Protein AF-A0A8H4LE97-F1 (afdb_monomer_lite)

Organism: NCBI:txid1237068

Structure (mmCIF, N/CA/C/O backbone):
data_AF-A0A8H4LE97-F1
#
_entry.id   AF-A0A8H4LE97-F1
#
loop_
_atom_site.group_PDB
_atom_site.id
_atom_site.type_symbol
_atom_site.label_atom_id
_atom_site.label_alt_id
_atom_site.label_comp_id
_atom_site.label_asym_id
_atom_site.label_entity_id
_atom_site.label_seq_id
_atom_site.pdbx_PDB_ins_code
_atom_site.Cartn_x
_atom_site.Cartn_y
_atom_site.Cartn_z
_atom_site.occupancy
_atom_site.B_iso_or_equiv
_atom_site.auth_seq_id
_atom_site.auth_comp_id
_atom_site.auth_asym_id
_atom_site.auth_atom_id
_atom_site.pdbx_PDB_model_num
ATOM 1 N N . MET A 1 1 ? -8.875 7.141 28.418 1.00 59.69 1 MET A N 1
ATOM 2 C CA . MET A 1 1 ? -8.833 5.933 27.554 1.00 59.69 1 MET A CA 1
ATOM 3 C C . MET A 1 1 ? -7.500 5.913 26.831 1.00 59.69 1 MET A C 1
ATOM 5 O O . MET A 1 1 ? -7.021 6.981 26.476 1.00 59.69 1 MET A O 1
ATOM 9 N N . CYS A 1 2 ? -6.892 4.744 26.655 1.00 74.44 2 CYS A N 1
ATOM 10 C CA . CYS A 1 2 ? -5.676 4.606 25.856 1.00 74.44 2 CYS A CA 1
ATOM 11 C C . CYS A 1 2 ? -6.092 4.393 24.389 1.00 74.44 2 CYS A C 1
ATOM 13 O O . CYS A 1 2 ? -7.075 3.697 24.124 1.00 74.44 2 CYS A O 1
ATOM 15 N N . LYS A 1 3 ? -5.388 5.022 23.446 1.00 78.69 3 LYS A N 1
ATOM 16 C CA . LYS A 1 3 ? -5.676 4.936 22.008 1.00 78.69 3 LYS A CA 1
ATOM 17 C C . LYS A 1 3 ? -4.452 4.369 21.300 1.00 78.69 3 LYS A C 1
ATOM 19 O O . LYS A 1 3 ? -3.337 4.832 21.531 1.00 78.69 3 LYS A O 1
ATOM 24 N N . GLN A 1 4 ? -4.671 3.389 20.435 1.00 84.94 4 GLN A N 1
ATOM 25 C CA . GLN A 1 4 ? -3.667 2.877 19.514 1.00 84.94 4 GLN A CA 1
ATOM 26 C C . GLN A 1 4 ? -4.108 3.224 18.097 1.00 84.94 4 GLN A C 1
ATOM 28 O O . GLN A 1 4 ? -5.236 2.924 17.707 1.00 84.94 4 GLN A O 1
ATOM 33 N N . VAL A 1 5 ? -3.243 3.908 17.354 1.00 86.56 5 VAL A N 1
ATOM 34 C CA . VAL A 1 5 ? -3.535 4.362 15.994 1.00 86.56 5 VAL A CA 1
ATOM 35 C C . VAL A 1 5 ? -2.633 3.621 15.025 1.00 86.56 5 VAL A C 1
ATOM 37 O O . VAL A 1 5 ? -1.418 3.615 15.182 1.00 86.56 5 VAL A O 1
ATOM 40 N N . HIS A 1 6 ? -3.228 3.023 14.006 1.00 89.69 6 HIS A N 1
ATOM 41 C CA . HIS A 1 6 ? -2.532 2.357 12.917 1.00 89.69 6 HIS A CA 1
ATOM 42 C C . HIS A 1 6 ? -2.807 3.105 11.620 1.00 89.69 6 HIS A C 1
ATOM 44 O O . HIS A 1 6 ? -3.959 3.347 11.276 1.00 89.69 6 HIS A O 1
ATOM 50 N N . LYS A 1 7 ? -1.771 3.437 10.860 1.00 90.62 7 LYS A N 1
ATOM 51 C CA . LYS A 1 7 ? -1.903 4.051 9.538 1.00 90.62 7 LYS A CA 1
ATOM 52 C C . LYS A 1 7 ? -1.832 2.976 8.468 1.00 90.62 7 LYS A C 1
ATOM 54 O O . LYS A 1 7 ? -0.784 2.357 8.297 1.00 90.62 7 LYS A O 1
ATOM 59 N N . LEU A 1 8 ? -2.931 2.769 7.749 1.00 90.81 8 LEU A N 1
ATOM 60 C CA . LEU A 1 8 ? -3.029 1.852 6.618 1.00 90.81 8 LEU A CA 1
ATOM 61 C C . LEU A 1 8 ? -2.936 2.631 5.302 1.00 90.81 8 LEU A C 1
ATOM 63 O O . LEU A 1 8 ? -3.793 3.456 4.984 1.00 90.81 8 LEU A O 1
ATOM 67 N N . PHE A 1 9 ? -1.893 2.357 4.524 1.00 90.38 9 PHE A N 1
ATOM 68 C CA . PHE A 1 9 ? -1.560 3.111 3.316 1.00 90.38 9 PHE A CA 1
ATOM 69 C C . PHE A 1 9 ? -2.149 2.471 2.056 1.00 90.38 9 PHE A C 1
ATOM 71 O O . PHE A 1 9 ? -1.848 1.317 1.742 1.00 90.38 9 PHE A O 1
ATOM 78 N N . SER A 1 10 ? -2.944 3.225 1.294 1.00 86.62 10 SER A N 1
ATOM 79 C CA . SER A 1 10 ? -3.736 2.684 0.181 1.00 86.62 10 SER A CA 1
ATOM 80 C C . SER A 1 10 ? -2.908 2.126 -0.981 1.00 86.62 10 SER A C 1
ATOM 82 O O . SER A 1 10 ? -3.347 1.178 -1.627 1.00 86.62 10 SER A O 1
ATOM 84 N N . ALA A 1 11 ? -1.715 2.667 -1.253 1.00 88.62 11 ALA A N 1
ATOM 85 C CA . ALA A 1 11 ? -0.920 2.252 -2.414 1.00 88.62 11 ALA A CA 1
ATOM 86 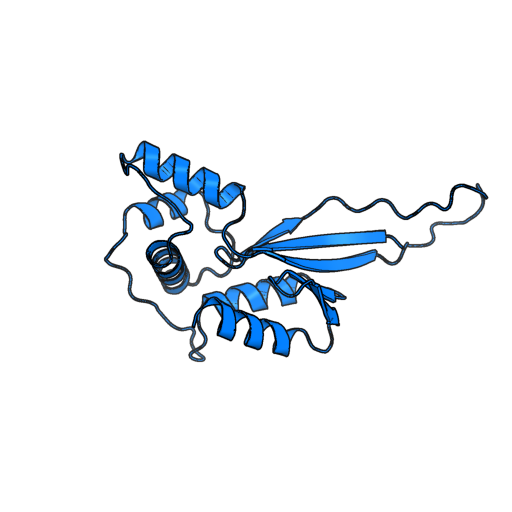C C . ALA A 1 11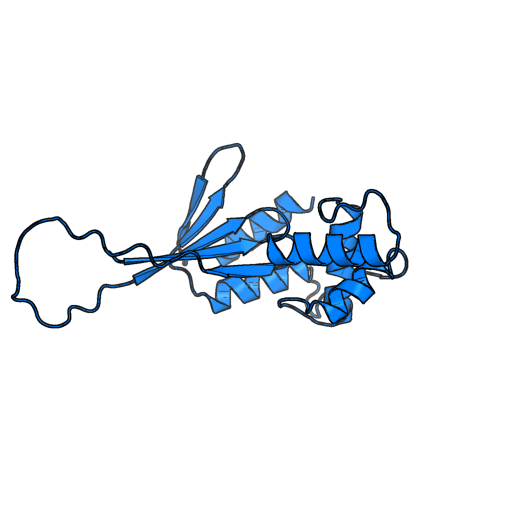 ? -0.027 1.029 -2.153 1.00 88.62 11 ALA A C 1
ATOM 88 O O . ALA A 1 11 ? 0.404 0.385 -3.100 1.00 88.62 11 ALA A O 1
ATOM 89 N N . CYS A 1 12 ? 0.259 0.706 -0.887 1.00 90.44 12 CYS A N 1
ATOM 90 C CA . CYS A 1 12 ? 1.154 -0.405 -0.529 1.00 90.44 12 CYS A CA 1
ATOM 91 C C . CYS A 1 12 ? 0.545 -1.429 0.436 1.00 90.44 12 CYS A C 1
ATOM 93 O O . CYS A 1 12 ? 1.119 -2.500 0.619 1.00 90.44 12 CYS A O 1
ATOM 95 N N . ALA A 1 13 ? -0.613 -1.130 1.035 1.00 90.19 13 ALA A N 1
ATOM 96 C CA . ALA A 1 13 ? -1.219 -1.898 2.125 1.00 90.19 13 ALA A CA 1
ATOM 97 C C . ALA A 1 13 ? -0.281 -2.118 3.327 1.00 90.19 13 ALA A C 1
ATOM 99 O O . ALA A 1 13 ? -0.464 -3.053 4.108 1.00 90.19 13 ALA A O 1
ATOM 100 N N . HIS A 1 14 ? 0.717 -1.246 3.501 1.00 91.38 14 HIS A N 1
ATOM 101 C CA . HIS A 1 14 ? 1.488 -1.202 4.733 1.00 91.38 14 HIS A CA 1
ATOM 102 C C . HIS A 1 14 ? 0.653 -0.639 5.870 1.00 91.38 14 HIS A C 1
ATOM 104 O O . HIS A 1 14 ? -0.087 0.329 5.691 1.00 91.38 14 HIS A O 1
ATOM 110 N N . VAL A 1 15 ? 0.856 -1.233 7.041 1.00 89.81 15 VAL A N 1
ATOM 111 C CA . VAL A 1 15 ? 0.382 -0.723 8.319 1.00 89.81 15 VAL A CA 1
ATOM 112 C C . VAL A 1 15 ? 1.596 -0.203 9.068 1.00 89.81 15 VAL A C 1
ATOM 114 O O . VAL A 1 15 ? 2.537 -0.962 9.292 1.00 89.81 15 VAL A O 1
ATOM 117 N N . LEU A 1 16 ? 1.580 1.075 9.430 1.00 88.62 16 LEU A N 1
ATOM 118 C CA . LEU A 1 16 ? 2.545 1.644 10.362 1.00 88.62 16 LEU A CA 1
ATOM 119 C C . LEU A 1 16 ? 1.828 1.998 11.657 1.00 88.62 16 LEU A C 1
ATOM 121 O O . LEU A 1 16 ? 0.791 2.660 11.629 1.00 88.62 16 LEU A O 1
ATOM 125 N N . ASP A 1 17 ? 2.394 1.577 12.776 1.00 81.31 17 ASP A N 1
ATOM 126 C CA . ASP A 1 17 ? 1.863 1.910 14.090 1.00 81.31 17 ASP A CA 1
ATOM 127 C C . ASP A 1 17 ? 2.284 3.337 14.430 1.00 81.31 17 ASP A C 1
ATOM 129 O O . ASP A 1 17 ? 3.475 3.664 14.421 1.00 81.31 17 ASP A O 1
ATOM 133 N N . ASP A 1 18 ? 1.309 4.196 14.717 1.00 65.12 18 ASP A N 1
ATOM 134 C CA . ASP A 1 18 ? 1.599 5.442 15.405 1.00 65.12 18 ASP A CA 1
ATOM 135 C C . ASP A 1 18 ? 1.738 5.156 16.902 1.00 65.12 18 ASP A C 1
ATOM 137 O O . ASP A 1 18 ? 1.155 4.203 17.434 1.00 65.12 18 ASP A O 1
ATOM 141 N N . LYS A 1 19 ? 2.560 5.953 17.587 1.00 58.56 19 LYS A N 1
ATOM 142 C CA . LYS A 1 19 ? 2.847 5.745 19.014 1.00 58.56 19 LYS A CA 1
ATOM 143 C C . LYS A 1 19 ? 1.535 5.623 19.802 1.00 58.56 19 LYS A C 1
ATOM 145 O O . LYS A 1 19 ? 0.597 6.376 19.563 1.00 58.56 19 LYS A O 1
ATOM 150 N N . LEU A 1 20 ? 1.494 4.700 20.770 1.00 53.06 20 LEU A N 1
ATOM 151 C CA . LEU A 1 20 ? 0.429 4.635 21.774 1.00 53.06 20 LEU A CA 1
ATOM 152 C C . LEU A 1 20 ? 0.297 6.014 22.427 1.00 53.06 20 LEU A C 1
ATOM 154 O O . LEU A 1 20 ? 1.208 6.445 23.143 1.00 53.06 20 LEU A O 1
ATOM 158 N N . ASP A 1 21 ? -0.819 6.699 22.179 1.00 52.47 21 ASP A N 1
ATOM 159 C CA . ASP A 1 21 ? -1.111 7.939 22.882 1.00 52.47 21 ASP A CA 1
ATOM 160 C C . ASP A 1 21 ? -1.289 7.567 24.349 1.00 52.47 21 ASP A C 1
ATOM 162 O O . ASP A 1 21 ? -2.162 6.763 24.713 1.00 52.47 21 ASP A O 1
ATOM 166 N N . LYS A 1 22 ? -0.394 8.106 25.189 1.00 47.31 22 LYS A N 1
AT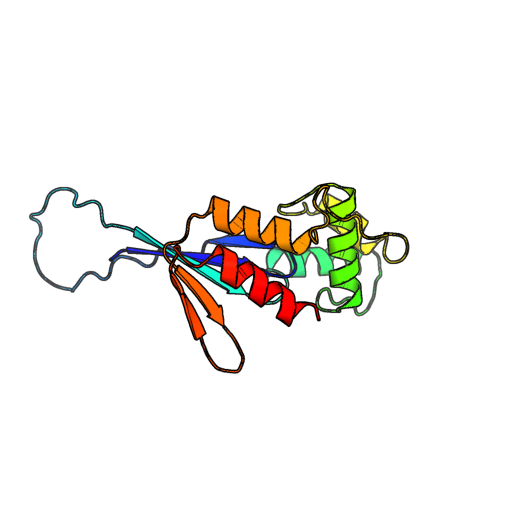OM 167 C CA . LYS A 1 22 ? -0.456 7.917 26.635 1.00 47.31 22 LYS A CA 1
ATOM 168 C C . LYS A 1 22 ? -1.871 8.264 27.065 1.00 47.31 22 LYS A C 1
ATOM 170 O O . LYS A 1 22 ? -2.377 9.333 26.731 1.00 47.31 22 LYS A O 1
ATOM 175 N N . CYS A 1 23 ? -2.487 7.321 27.779 1.00 45.91 23 CYS A N 1
ATOM 176 C CA . CYS A 1 23 ? -3.739 7.512 28.487 1.00 45.91 23 CYS A CA 1
ATOM 177 C C . CYS A 1 23 ? -3.805 8.951 29.002 1.00 45.91 23 CYS A C 1
ATOM 179 O O . CYS A 1 23 ? -2.859 9.395 29.649 1.00 45.91 23 CYS A O 1
ATOM 181 N N . SER A 1 24 ? -4.887 9.666 28.685 1.00 45.41 24 SER A N 1
ATOM 182 C CA . SER A 1 24 ? -5.171 10.973 29.268 1.00 45.41 24 SER A CA 1
ATOM 183 C C . SER A 1 24 ? -5.240 10.803 30.787 1.00 45.41 24 SER A C 1
ATOM 185 O O . SER A 1 24 ? -6.297 10.496 31.340 1.00 45.41 24 SER A O 1
ATOM 187 N N . GLU A 1 25 ? -4.097 10.898 31.457 1.00 42.09 25 GLU A N 1
ATOM 188 C CA . GLU A 1 25 ? -4.043 11.179 32.873 1.00 42.09 25 GLU A CA 1
ATOM 189 C C . GLU A 1 25 ? -4.681 12.557 32.986 1.00 42.09 25 GLU A C 1
ATOM 191 O O . GLU A 1 25 ? -4.074 13.579 32.656 1.00 42.09 25 GLU A O 1
ATOM 196 N N . GLU A 1 26 ? -5.946 12.583 33.413 1.00 40.53 26 GLU A N 1
ATOM 197 C CA . GLU A 1 26 ? -6.372 13.657 34.292 1.00 40.53 26 GLU A CA 1
ATOM 198 C C . GLU A 1 26 ? -5.249 13.804 35.310 1.00 40.53 26 GLU A C 1
ATOM 200 O O . GLU A 1 26 ? -4.996 12.926 36.139 1.00 40.53 26 GLU A O 1
ATOM 205 N N . LYS A 1 27 ? -4.495 14.894 35.172 1.00 41.94 27 LYS A N 1
ATOM 206 C CA . LYS A 1 27 ? -3.692 15.389 36.270 1.00 41.94 27 LYS A CA 1
ATOM 207 C C . LYS A 1 27 ? -4.641 15.437 37.457 1.00 41.94 27 LYS A C 1
ATOM 209 O O . LYS A 1 27 ? -5.598 16.202 37.424 1.00 41.94 27 LYS A O 1
ATOM 214 N N . SER A 1 28 ? -4.319 14.625 38.456 1.00 39.31 28 SER A N 1
ATOM 215 C CA . SER A 1 28 ? -4.800 14.628 39.834 1.00 39.31 28 SER A CA 1
ATOM 216 C C . SER A 1 28 ? -5.481 13.319 40.251 1.00 39.31 28 SER A C 1
ATOM 218 O O . SER A 1 28 ? -6.502 12.908 39.717 1.00 39.31 28 SER A O 1
ATOM 220 N N . LEU A 1 29 ? -4.905 12.754 41.319 1.00 38.84 29 LEU A N 1
ATOM 221 C CA . LEU A 1 29 ? -5.535 11.881 42.312 1.00 38.84 29 LEU A CA 1
ATOM 222 C C . LEU A 1 29 ? -5.648 10.389 41.968 1.00 38.84 29 LEU A C 1
ATOM 224 O O . LEU A 1 29 ? -6.699 9.877 41.612 1.00 38.84 29 LEU A O 1
ATOM 228 N N . LEU A 1 30 ? -4.574 9.655 42.276 1.00 38.62 30 LEU A N 1
ATOM 229 C CA . LEU A 1 30 ? -4.506 8.747 43.440 1.00 38.62 30 LEU A CA 1
ATOM 230 C C . LEU A 1 30 ? -3.554 7.578 43.163 1.00 38.62 30 LEU A C 1
ATOM 232 O O . LEU A 1 30 ? -3.790 6.731 42.305 1.00 38.62 30 LEU A O 1
ATOM 236 N N . LYS A 1 31 ? -2.522 7.490 44.009 1.00 39.91 31 LYS A N 1
ATOM 237 C CA . LYS A 1 31 ? -1.592 6.366 44.222 1.00 39.91 31 LYS A CA 1
ATOM 238 C C . LYS A 1 31 ? -2.277 5.050 44.659 1.00 39.91 31 LYS A C 1
ATOM 240 O O . LYS A 1 31 ? -1.658 4.229 45.327 1.00 39.91 31 LYS A O 1
ATOM 245 N N . SER A 1 32 ? -3.541 4.819 44.317 1.00 43.47 32 SER A N 1
ATOM 246 C CA . SER A 1 32 ? -4.368 3.857 45.047 1.00 43.47 32 SER A CA 1
ATOM 247 C C . SER A 1 32 ? -5.374 3.115 44.179 1.00 43.47 32 SER A C 1
ATOM 249 O O . SER A 1 32 ? -6.478 2.880 44.641 1.00 43.47 32 SER A O 1
ATOM 251 N N . PHE A 1 33 ? -5.047 2.696 42.955 1.00 42.53 33 PHE A N 1
ATOM 252 C CA . PHE A 1 33 ? -5.873 1.682 42.288 1.00 42.53 33 PHE A CA 1
ATOM 253 C C . PHE A 1 33 ? -5.033 0.663 41.518 1.00 42.53 33 PHE A C 1
ATOM 255 O O . PHE A 1 33 ? -4.326 0.977 40.565 1.00 42.53 33 PHE A O 1
ATOM 262 N N . LYS A 1 34 ? -5.155 -0.588 41.981 1.00 41.81 34 LYS A N 1
ATOM 263 C CA . LYS A 1 34 ? -4.841 -1.850 41.300 1.00 41.81 34 LYS A CA 1
ATOM 264 C C . LYS A 1 34 ? -4.995 -1.718 39.784 1.00 41.81 34 LYS A C 1
ATOM 266 O O . LYS A 1 34 ? -6.013 -1.184 39.360 1.00 41.81 34 LYS A O 1
ATOM 271 N N . LYS A 1 35 ? -4.031 -2.266 39.022 1.00 43.53 35 LYS A N 1
ATOM 272 C CA . LYS A 1 35 ? -4.045 -2.510 37.562 1.00 43.53 35 LYS A CA 1
ATOM 273 C C . LYS A 1 35 ? -5.469 -2.516 36.973 1.00 43.53 35 LYS A C 1
ATOM 275 O O . LYS A 1 35 ? -6.056 -3.577 36.781 1.00 43.53 35 LYS A O 1
ATOM 280 N N . LYS A 1 36 ? -6.033 -1.344 36.676 1.00 47.69 36 LYS A N 1
ATOM 281 C CA . LYS A 1 36 ? -7.191 -1.245 35.794 1.00 47.69 36 LYS A CA 1
ATOM 282 C C . LYS A 1 36 ? -6.594 -1.342 34.405 1.00 47.69 36 LYS A C 1
ATOM 284 O O . LYS A 1 36 ? -5.866 -0.445 33.987 1.00 47.69 36 LYS A O 1
ATOM 289 N N . THR A 1 37 ? -6.813 -2.472 33.742 1.00 55.00 37 THR A N 1
ATOM 290 C CA . THR A 1 37 ? -6.530 -2.633 32.318 1.00 55.00 37 THR A CA 1
ATOM 291 C C . THR A 1 37 ? -7.226 -1.487 31.599 1.00 55.00 37 THR A C 1
ATOM 293 O O . THR A 1 37 ? -8.453 -1.429 31.532 1.00 55.00 37 THR A O 1
ATOM 296 N N . CYS A 1 38 ? -6.457 -0.497 31.146 1.00 64.88 38 CYS A N 1
ATOM 297 C CA . CYS A 1 38 ? -7.047 0.556 30.348 1.00 64.88 38 CYS A CA 1
ATOM 298 C C . CYS A 1 38 ? -7.534 -0.098 29.058 1.00 64.88 38 CYS A C 1
ATOM 300 O O . CYS A 1 38 ? -6.732 -0.687 28.336 1.00 64.88 38 CYS A O 1
ATOM 302 N N . LYS A 1 39 ? -8.842 -0.038 28.790 1.00 72.75 39 LYS A N 1
ATOM 303 C CA . LYS A 1 39 ? -9.387 -0.500 27.516 1.00 72.75 39 LYS A CA 1
ATOM 304 C C . LYS A 1 39 ? -8.749 0.348 26.413 1.00 72.75 39 LYS A C 1
ATOM 306 O O . LYS A 1 39 ? -8.995 1.556 26.348 1.00 72.75 39 LYS A O 1
ATOM 311 N N . THR A 1 40 ? -7.887 -0.275 25.615 1.00 77.81 40 THR A N 1
ATOM 312 C CA . THR A 1 40 ? -7.255 0.362 24.461 1.00 77.81 40 THR A CA 1
ATOM 313 C C . THR A 1 40 ? -8.253 0.382 23.321 1.00 77.81 40 THR A C 1
ATOM 315 O O . THR A 1 40 ? -8.796 -0.658 22.964 1.00 77.81 40 THR A O 1
ATOM 318 N N . THR A 1 41 ? -8.504 1.564 22.770 1.00 83.44 41 THR A N 1
ATOM 319 C CA . THR A 1 41 ? -9.263 1.710 21.530 1.00 83.44 41 THR A CA 1
ATOM 320 C C . THR A 1 41 ? -8.309 1.635 20.350 1.00 83.44 41 THR A C 1
ATOM 322 O O . THR A 1 41 ? -7.373 2.436 20.274 1.00 83.44 41 THR A O 1
ATOM 325 N N . VAL A 1 42 ? -8.564 0.711 19.430 1.00 85.56 42 VAL A N 1
ATOM 326 C CA . VAL A 1 42 ? -7.798 0.534 18.196 1.00 85.56 42 VAL A CA 1
ATOM 327 C C . VAL A 1 42 ? -8.455 1.348 17.088 1.00 85.56 42 VAL A C 1
ATOM 329 O O . VAL A 1 42 ? -9.634 1.186 16.773 1.00 85.56 42 VAL A O 1
ATOM 332 N N . VAL A 1 43 ? -7.688 2.248 16.488 1.00 86.25 43 VAL A N 1
ATOM 333 C CA . VAL A 1 43 ? -8.133 3.096 15.385 1.00 86.25 43 VAL A CA 1
ATOM 334 C C . VAL A 1 43 ? -7.234 2.853 14.190 1.00 86.25 43 VAL A C 1
ATOM 336 O O . VAL A 1 43 ? -6.015 2.897 14.317 1.00 86.25 43 VAL A O 1
ATOM 339 N N . VAL A 1 44 ? -7.828 2.629 13.024 1.00 87.25 44 VAL A N 1
ATOM 340 C CA . VAL A 1 44 ? -7.091 2.532 11.763 1.00 87.25 44 VAL A CA 1
ATOM 341 C C . VAL A 1 44 ? -7.394 3.757 10.909 1.00 87.25 44 VAL A C 1
ATOM 343 O O . VAL A 1 44 ? -8.535 3.993 10.517 1.00 87.25 44 VAL A O 1
ATOM 346 N N . GLU A 1 45 ? -6.361 4.535 10.621 1.00 88.69 45 GLU A N 1
ATOM 347 C CA . GLU A 1 45 ? -6.384 5.688 9.730 1.00 88.69 45 GLU A CA 1
ATOM 348 C C . GLU A 1 45 ? -5.987 5.252 8.316 1.00 88.69 45 GLU A C 1
ATOM 350 O O . GLU A 1 45 ? -4.871 4.787 8.080 1.00 88.69 45 GLU A O 1
ATOM 355 N N . PHE A 1 46 ? -6.893 5.415 7.356 1.00 86.31 46 PHE A N 1
ATOM 356 C CA . PHE A 1 46 ? -6.600 5.221 5.942 1.00 86.31 46 PHE A CA 1
ATOM 357 C C . PHE A 1 46 ? -5.870 6.441 5.384 1.00 86.31 46 PHE A C 1
ATOM 359 O O . PHE A 1 46 ? -6.404 7.553 5.377 1.00 86.31 46 PHE A O 1
ATOM 366 N N . VAL A 1 47 ? -4.662 6.212 4.875 1.00 87.19 47 VAL A N 1
ATOM 367 C CA . VAL A 1 47 ? -3.806 7.243 4.282 1.00 87.19 47 VAL A CA 1
ATOM 368 C C . VAL A 1 47 ? -3.648 6.968 2.793 1.00 87.19 47 VAL A C 1
ATOM 370 O O . VAL A 1 47 ? -3.265 5.868 2.389 1.00 87.19 47 VAL A O 1
ATOM 373 N N . GLN A 1 48 ? -3.931 7.967 1.958 1.00 85.25 48 GLN A N 1
ATOM 374 C CA . GLN A 1 48 ? -3.776 7.825 0.516 1.00 85.25 48 GLN A CA 1
ATOM 375 C C . GLN A 1 48 ? -2.292 7.836 0.123 1.00 85.25 48 GLN A C 1
ATOM 377 O O . GLN A 1 48 ? -1.537 8.724 0.518 1.00 85.25 48 GLN A O 1
ATOM 382 N N . GLY A 1 49 ? -1.878 6.858 -0.685 1.00 88.00 49 GLY A N 1
ATOM 383 C CA . GLY A 1 49 ? -0.523 6.776 -1.233 1.00 88.00 49 GLY A CA 1
ATOM 384 C C . GLY A 1 49 ? 0.372 5.747 -0.542 1.00 88.00 49 GLY A C 1
ATOM 385 O O . GLY A 1 49 ? -0.097 4.820 0.121 1.00 88.00 49 GLY A O 1
ATOM 386 N N . PHE A 1 50 ? 1.680 5.869 -0.772 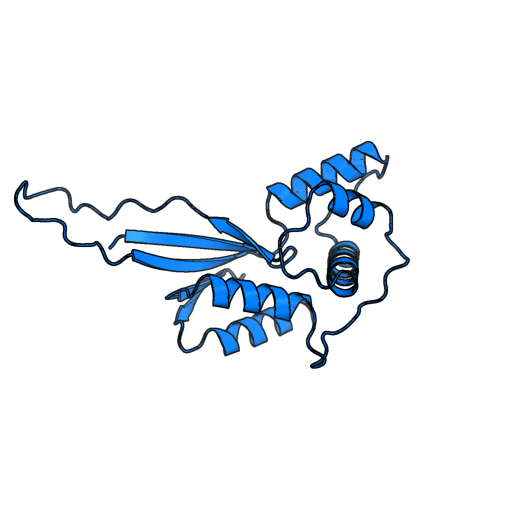1.00 91.19 50 PHE A N 1
ATOM 387 C CA . PHE A 1 50 ? 2.701 4.996 -0.189 1.00 91.19 50 PHE A CA 1
ATOM 388 C C . PHE A 1 50 ? 3.098 5.473 1.207 1.00 91.19 50 PHE A C 1
ATOM 390 O O . PHE A 1 50 ? 3.184 6.678 1.453 1.00 91.19 50 PHE A O 1
ATOM 397 N N . CYS A 1 51 ? 3.430 4.536 2.098 1.00 91.31 51 CYS A N 1
ATOM 398 C CA . CYS A 1 51 ? 4.101 4.901 3.338 1.00 91.31 51 CYS A CA 1
ATOM 399 C C . CYS A 1 51 ? 5.502 5.467 3.047 1.00 91.31 51 CYS A C 1
ATOM 401 O O . CYS A 1 51 ? 6.090 5.202 1.992 1.00 91.31 51 CYS A O 1
ATOM 403 N N . THR A 1 52 ? 6.046 6.239 3.989 1.00 89.94 52 THR A N 1
ATOM 404 C CA . THR A 1 52 ? 7.365 6.878 3.847 1.00 89.94 52 THR A CA 1
ATOM 405 C C . THR A 1 52 ? 8.459 5.856 3.540 1.00 89.94 52 THR A C 1
ATOM 407 O O . THR A 1 52 ? 9.188 6.027 2.571 1.00 89.94 52 THR A O 1
ATOM 410 N N . GLN A 1 53 ? 8.488 4.735 4.267 1.00 90.50 53 GLN A N 1
ATOM 411 C CA . GLN A 1 53 ? 9.462 3.657 4.064 1.00 90.50 53 GLN A CA 1
ATOM 412 C C . GLN A 1 53 ? 9.434 3.091 2.633 1.00 90.50 53 GLN A C 1
ATOM 414 O O . GLN A 1 53 ? 10.477 3.016 1.981 1.00 90.50 53 GLN A O 1
ATOM 419 N N . CYS A 1 54 ? 8.253 2.735 2.107 1.00 90.56 54 CYS A N 1
ATOM 420 C CA . CYS A 1 54 ? 8.129 2.237 0.733 1.00 90.56 54 CYS A CA 1
ATOM 421 C C . CYS A 1 54 ? 8.525 3.296 -0.290 1.00 90.56 54 CYS A C 1
ATOM 423 O O . CYS A 1 54 ? 9.247 2.993 -1.235 1.00 90.56 54 CYS A O 1
ATOM 425 N N . ARG A 1 55 ? 8.060 4.536 -0.109 1.00 92.56 55 ARG A N 1
ATOM 426 C CA . ARG A 1 55 ? 8.352 5.640 -1.026 1.00 92.56 55 ARG A CA 1
ATOM 427 C C . ARG A 1 55 ? 9.854 5.889 -1.127 1.00 92.56 55 ARG A C 1
ATOM 429 O O . ARG A 1 55 ? 10.368 6.030 -2.234 1.00 92.56 55 ARG A O 1
ATOM 436 N N . ASP A 1 56 ? 10.536 5.943 0.008 1.00 92.00 56 ASP A N 1
ATOM 437 C CA . ASP A 1 56 ? 11.954 6.284 0.065 1.00 92.00 56 ASP A CA 1
ATOM 438 C C . ASP A 1 56 ? 12.804 5.113 -0.458 1.00 92.00 56 ASP A C 1
ATOM 440 O O . ASP A 1 56 ? 13.734 5.326 -1.234 1.00 92.00 56 ASP A O 1
ATOM 444 N N . THR A 1 57 ? 12.406 3.867 -0.168 1.00 91.81 57 THR A N 1
ATOM 445 C CA . THR A 1 57 ? 13.041 2.665 -0.739 1.00 91.81 57 THR A CA 1
ATOM 446 C C . THR A 1 57 ? 12.887 2.614 -2.257 1.00 91.81 57 THR A C 1
ATOM 448 O O . THR A 1 57 ? 13.869 2.427 -2.970 1.00 91.81 57 THR A O 1
ATOM 451 N N . LEU A 1 58 ? 11.675 2.828 -2.775 1.00 92.81 58 LEU A N 1
ATOM 452 C CA . LEU A 1 58 ? 11.405 2.825 -4.213 1.00 92.81 58 LEU A CA 1
ATOM 453 C C . LEU A 1 58 ? 12.215 3.898 -4.949 1.00 92.81 58 LEU A C 1
ATOM 455 O O . LEU A 1 58 ? 12.791 3.612 -5.997 1.00 92.81 58 LEU A O 1
ATOM 459 N N . LYS A 1 59 ? 12.307 5.108 -4.383 1.00 92.19 59 LYS A N 1
ATOM 460 C CA . LYS A 1 59 ? 13.146 6.184 -4.928 1.00 92.19 59 LYS A CA 1
ATOM 461 C C . LYS A 1 59 ? 14.623 5.806 -4.936 1.00 92.19 59 LYS A C 1
ATOM 463 O O . LYS A 1 59 ? 15.252 5.893 -5.984 1.00 92.19 59 LYS A O 1
ATOM 468 N N . ALA A 1 60 ? 15.148 5.315 -3.814 1.00 91.88 60 ALA A N 1
ATOM 469 C CA . ALA A 1 60 ? 16.548 4.911 -3.714 1.00 91.88 60 ALA A CA 1
ATOM 470 C C . ALA A 1 60 ? 16.896 3.789 -4.704 1.00 91.88 60 ALA A C 1
ATOM 472 O O . ALA A 1 60 ? 17.985 3.766 -5.278 1.00 91.88 60 ALA A O 1
ATOM 473 N N . VAL A 1 61 ? 15.973 2.851 -4.928 1.00 91.81 61 VAL A N 1
ATOM 474 C CA . VAL A 1 61 ? 16.160 1.799 -5.927 1.00 91.81 61 VAL A CA 1
ATOM 475 C C . VAL A 1 61 ? 16.139 2.374 -7.342 1.00 91.81 61 VAL A C 1
ATOM 477 O O . VAL A 1 61 ? 17.054 2.086 -8.109 1.00 91.81 61 VAL A O 1
ATOM 480 N N . ALA A 1 62 ? 15.162 3.215 -7.681 1.00 90.81 62 ALA A N 1
ATOM 481 C CA . ALA A 1 62 ? 15.080 3.863 -8.989 1.00 90.81 62 ALA A CA 1
ATOM 482 C C . ALA A 1 62 ? 16.337 4.688 -9.318 1.00 90.81 62 ALA A C 1
ATOM 484 O O . ALA A 1 62 ? 16.900 4.540 -10.403 1.00 90.81 62 ALA A O 1
ATOM 485 N N . GLU A 1 63 ? 16.832 5.474 -8.359 1.00 91.50 63 GLU A N 1
ATOM 486 C CA . GLU A 1 63 ? 18.073 6.247 -8.482 1.00 91.50 63 GLU A CA 1
ATOM 487 C C . GLU A 1 63 ? 19.282 5.342 -8.745 1.00 91.50 63 GLU A C 1
ATOM 489 O O . GLU A 1 63 ? 20.036 5.581 -9.690 1.00 91.50 63 GLU A O 1
ATOM 494 N N . LYS A 1 64 ? 19.428 4.248 -7.984 1.00 91.12 64 LYS A N 1
ATOM 495 C CA . LYS A 1 64 ? 20.494 3.252 -8.200 1.00 91.12 64 LYS A CA 1
ATOM 496 C C . LYS A 1 64 ? 20.428 2.579 -9.572 1.00 91.12 64 LYS A C 1
ATOM 498 O O . LYS A 1 64 ? 21.445 2.074 -10.034 1.00 91.12 64 LYS A O 1
ATOM 503 N N . GLN A 1 65 ? 19.254 2.520 -10.198 1.00 87.25 65 GLN A N 1
ATOM 504 C CA . GLN A 1 65 ? 19.060 1.955 -11.538 1.00 87.25 65 GLN A CA 1
ATOM 505 C C . GLN A 1 65 ? 19.102 3.020 -12.650 1.00 87.25 65 GLN A C 1
ATOM 507 O O . GLN A 1 65 ? 18.839 2.707 -13.807 1.00 87.25 65 GLN A O 1
ATOM 512 N N . GLY A 1 66 ? 19.420 4.278 -12.326 1.00 87.56 66 GLY A N 1
ATOM 513 C CA . GLY A 1 66 ? 19.505 5.364 -13.306 1.00 87.56 66 GLY A CA 1
ATOM 514 C C . GLY A 1 66 ? 18.151 5.882 -13.806 1.00 87.56 66 GLY A C 1
ATOM 515 O O . GLY A 1 66 ? 18.110 6.644 -14.775 1.00 87.56 66 GLY A O 1
ATOM 516 N N . VAL A 1 67 ? 17.040 5.518 -13.155 1.00 84.88 67 VAL A N 1
ATOM 517 C CA . VAL A 1 67 ? 15.693 5.983 -13.515 1.00 84.88 67 VAL A CA 1
ATOM 518 C C . VAL A 1 67 ? 15.492 7.405 -12.983 1.00 84.88 67 VAL A C 1
ATOM 520 O O . VAL A 1 67 ? 15.143 7.623 -11.822 1.00 84.88 67 VAL A O 1
ATOM 523 N N . ARG A 1 68 ? 15.729 8.403 -13.840 1.00 81.69 68 ARG A N 1
ATOM 524 C CA . ARG A 1 68 ? 15.586 9.825 -13.487 1.00 81.69 68 ARG A CA 1
ATOM 525 C C . ARG A 1 68 ? 14.119 10.235 -13.358 1.00 81.69 68 ARG A C 1
ATOM 527 O O . ARG A 1 68 ? 13.274 9.796 -14.130 1.00 81.69 68 ARG A O 1
ATOM 534 N N . GLY A 1 69 ? 13.828 11.125 -12.406 1.00 81.38 69 GLY A N 1
ATOM 535 C CA . GLY A 1 69 ? 12.488 11.700 -12.227 1.00 81.38 69 GLY A CA 1
ATOM 536 C C . GLY A 1 69 ? 11.432 10.708 -11.727 1.00 81.38 69 GLY A C 1
ATOM 537 O O . GLY A 1 69 ? 10.237 10.975 -11.843 1.00 81.38 69 GLY A O 1
ATOM 538 N N . PHE A 1 70 ? 11.852 9.563 -11.184 1.00 87.25 70 PHE A N 1
ATOM 539 C CA . PHE A 1 70 ? 10.942 8.545 -10.681 1.00 87.25 70 PHE A CA 1
ATOM 540 C C . PHE A 1 70 ? 10.059 9.077 -9.542 1.00 87.25 70 PHE A C 1
ATOM 542 O O . PHE A 1 70 ? 10.541 9.617 -8.543 1.00 87.25 70 PHE A O 1
ATOM 549 N N . SER A 1 71 ? 8.749 8.860 -9.671 1.00 88.25 71 SER A N 1
ATOM 550 C CA . SER A 1 71 ? 7.775 9.134 -8.620 1.00 88.25 71 SER A CA 1
ATOM 551 C C . SER A 1 71 ? 6.856 7.926 -8.430 1.00 88.25 71 SER A C 1
ATOM 553 O O . SER A 1 71 ? 6.122 7.563 -9.359 1.00 88.25 71 SER A O 1
ATOM 555 N N . PRO A 1 72 ? 6.833 7.323 -7.225 1.00 86.88 72 PRO A N 1
ATOM 556 C CA . PRO A 1 72 ? 5.961 6.187 -6.951 1.00 86.88 72 PRO A CA 1
ATOM 557 C C . PRO A 1 72 ? 4.484 6.600 -6.872 1.00 86.88 72 PRO A C 1
ATOM 559 O O . PRO A 1 72 ? 3.609 5.749 -6.921 1.00 86.88 72 PRO A O 1
ATOM 562 N N . SER A 1 73 ? 4.180 7.900 -6.786 1.00 86.06 73 SER A N 1
ATOM 563 C CA . SER A 1 73 ? 2.803 8.404 -6.713 1.00 86.06 73 SER A CA 1
ATOM 564 C C . SER A 1 73 ? 2.094 8.459 -8.070 1.00 86.06 73 SER A C 1
ATOM 566 O O . SER A 1 73 ? 0.924 8.829 -8.127 1.00 86.06 73 SER A O 1
ATOM 568 N N . THR A 1 74 ? 2.781 8.149 -9.175 1.00 86.31 74 THR A N 1
ATOM 569 C CA . THR A 1 74 ? 2.137 8.143 -10.494 1.00 86.31 74 THR A CA 1
ATOM 570 C C . THR A 1 74 ? 1.132 6.997 -10.591 1.00 86.31 74 THR A C 1
ATOM 572 O O . THR A 1 74 ? 1.423 5.871 -10.189 1.00 86.31 74 THR A O 1
ATOM 575 N N . ARG A 1 75 ? -0.043 7.264 -11.179 1.00 83.56 75 ARG A N 1
ATOM 576 C CA . ARG A 1 75 ? -1.095 6.252 -11.378 1.00 83.56 75 ARG A CA 1
ATOM 577 C C . ARG A 1 75 ? -0.553 4.989 -12.053 1.00 83.56 75 ARG A C 1
ATOM 579 O O . ARG A 1 75 ? -0.758 3.892 -11.550 1.00 83.56 75 ARG A O 1
ATOM 586 N N . ARG A 1 76 ? 0.220 5.162 -13.131 1.00 85.00 76 ARG A N 1
ATOM 587 C CA . ARG A 1 76 ? 0.848 4.063 -13.880 1.00 85.00 76 ARG A CA 1
ATOM 588 C C . ARG A 1 76 ? 1.739 3.183 -12.998 1.00 85.00 76 ARG A C 1
ATOM 590 O O . ARG A 1 76 ? 1.726 1.966 -13.144 1.00 85.00 76 ARG A O 1
ATOM 597 N N . PHE A 1 77 ? 2.513 3.780 -12.091 1.00 88.75 77 PHE A N 1
ATOM 598 C CA . PHE A 1 77 ? 3.364 3.010 -11.189 1.00 88.75 77 PHE A CA 1
ATOM 599 C C . PHE A 1 77 ? 2.545 2.264 -10.132 1.00 88.75 77 PHE A C 1
ATOM 601 O O . PHE A 1 77 ? 2.826 1.100 -9.866 1.00 88.75 77 PHE A O 1
ATOM 608 N N . VAL A 1 78 ? 1.518 2.900 -9.559 1.00 88.50 78 VAL A N 1
ATOM 609 C CA . VAL A 1 78 ? 0.615 2.256 -8.587 1.00 88.50 78 VAL A CA 1
ATOM 610 C C . VAL A 1 78 ? -0.084 1.044 -9.210 1.00 88.50 78 VAL A C 1
ATOM 612 O O . VAL A 1 78 ? -0.122 -0.023 -8.600 1.00 88.50 78 VAL A O 1
ATOM 615 N N . GLU A 1 79 ? -0.588 1.176 -10.439 1.00 86.31 79 GLU A N 1
ATOM 616 C CA . GLU A 1 79 ? -1.196 0.070 -11.189 1.00 86.31 79 GLU A CA 1
ATOM 617 C C . GLU A 1 79 ? -0.191 -1.067 -11.433 1.00 86.31 79 GLU A C 1
ATOM 619 O O . GLU A 1 79 ? -0.504 -2.233 -11.184 1.00 86.31 79 GLU A O 1
ATOM 624 N N . HIS A 1 80 ? 1.038 -0.735 -11.844 1.00 88.31 80 HIS A N 1
ATOM 625 C CA . HIS A 1 80 ? 2.115 -1.713 -12.049 1.00 88.31 80 HIS A CA 1
ATOM 626 C C . HIS A 1 80 ? 2.517 -2.428 -10.752 1.00 88.31 80 HIS A C 1
ATOM 628 O O . HIS A 1 80 ? 2.684 -3.647 -10.734 1.00 88.31 80 HIS A O 1
ATOM 634 N N . TYR A 1 81 ? 2.617 -1.692 -9.645 1.00 90.50 81 TYR A N 1
ATOM 635 C CA . TYR A 1 81 ? 2.908 -2.236 -8.320 1.00 90.50 81 TYR A CA 1
ATOM 636 C C . TYR A 1 81 ? 1.838 -3.246 -7.877 1.00 90.50 81 TYR A C 1
ATOM 638 O O . TYR A 1 81 ? 2.163 -4.330 -7.389 1.00 90.50 81 TYR A O 1
ATOM 646 N N . TRP A 1 82 ? 0.557 -2.941 -8.097 1.00 90.06 82 TRP A N 1
ATOM 647 C CA . TRP A 1 82 ? -0.523 -3.876 -7.780 1.00 90.06 82 TRP A CA 1
ATOM 648 C C . TRP A 1 82 ? -0.588 -5.070 -8.729 1.00 90.06 82 TRP A C 1
ATOM 650 O O . TRP A 1 82 ? -0.887 -6.174 -8.272 1.00 90.06 82 TRP A O 1
ATOM 660 N N . ALA A 1 83 ? -0.254 -4.891 -10.009 1.00 89.19 83 ALA A N 1
ATOM 661 C CA . ALA A 1 83 ? -0.095 -6.010 -10.933 1.00 89.19 83 ALA A CA 1
ATOM 662 C C . ALA A 1 83 ? 1.009 -6.968 -10.452 1.00 89.19 83 ALA A C 1
ATOM 664 O O . ALA A 1 83 ? 0.772 -8.173 -10.381 1.00 89.19 83 ALA A O 1
ATOM 665 N N . TYR A 1 84 ? 2.158 -6.444 -10.014 1.00 90.75 84 TYR A N 1
ATOM 666 C CA . TYR A 1 84 ? 3.227 -7.251 -9.417 1.00 90.75 84 TYR A CA 1
ATOM 667 C C . TYR A 1 84 ? 2.750 -8.048 -8.201 1.00 90.75 84 TYR A C 1
ATOM 669 O O . TYR A 1 84 ? 2.866 -9.274 -8.178 1.00 90.75 84 TYR A O 1
ATOM 677 N N . LYS A 1 85 ? 2.154 -7.368 -7.213 1.00 90.31 85 LYS A N 1
ATOM 678 C CA . LYS A 1 85 ? 1.644 -8.027 -6.002 1.00 90.31 85 LYS A CA 1
ATOM 679 C C . LYS A 1 85 ? 0.621 -9.111 -6.324 1.00 90.31 85 LYS A C 1
ATOM 681 O O . LYS A 1 85 ? 0.654 -10.171 -5.706 1.00 90.31 85 LYS A O 1
ATOM 686 N N . SER A 1 86 ? -0.240 -8.859 -7.309 1.00 89.56 86 SER A N 1
ATOM 687 C CA . SER A 1 86 ? -1.263 -9.814 -7.725 1.00 89.56 86 SER A CA 1
ATOM 688 C C . SER A 1 86 ? -0.683 -11.106 -8.295 1.00 89.56 86 SER A C 1
ATOM 690 O O . SER A 1 86 ? -1.118 -12.187 -7.919 1.00 89.56 86 SER A O 1
ATOM 692 N N . GLN A 1 87 ? 0.359 -11.017 -9.125 1.00 88.19 87 GLN A N 1
ATOM 693 C CA . GLN A 1 87 ? 1.003 -12.198 -9.703 1.00 88.19 87 GLN A CA 1
ATOM 694 C C . GLN A 1 87 ? 1.794 -13.011 -8.674 1.00 88.19 87 GLN A C 1
ATOM 696 O O . GLN A 1 87 ? 1.935 -14.221 -8.819 1.00 88.19 87 GLN A O 1
ATOM 701 N N . LYS A 1 88 ? 2.321 -12.351 -7.637 1.00 87.38 88 LYS A N 1
ATOM 702 C CA . LYS A 1 88 ? 3.047 -13.000 -6.534 1.00 87.38 88 LYS A CA 1
ATOM 703 C C . LYS A 1 88 ? 2.122 -13.510 -5.427 1.00 87.38 88 LYS A C 1
ATOM 705 O O . LYS A 1 88 ? 2.607 -14.032 -4.429 1.00 87.38 88 LYS A O 1
ATOM 710 N N . SER A 1 89 ? 0.816 -13.309 -5.563 1.00 86.94 89 SER A N 1
ATOM 711 C CA . SER A 1 89 ? -0.163 -13.546 -4.508 1.00 86.94 89 SER A CA 1
ATOM 712 C C . SER A 1 89 ? 0.206 -12.899 -3.156 1.00 86.94 89 SER A C 1
ATOM 714 O O . SER A 1 89 ? -0.021 -13.473 -2.091 1.00 86.94 89 SER A O 1
ATOM 716 N N . ASN A 1 90 ? 0.810 -11.703 -3.183 1.00 86.94 90 ASN A N 1
ATOM 717 C CA . ASN A 1 90 ? 1.327 -11.035 -1.987 1.00 86.94 90 ASN A CA 1
ATOM 718 C C . ASN A 1 90 ? 0.361 -9.943 -1.499 1.00 86.94 90 ASN A C 1
ATOM 720 O O . ASN A 1 90 ? 0.173 -8.911 -2.146 1.00 86.94 90 ASN A O 1
ATOM 724 N N . LEU A 1 91 ? -0.242 -10.148 -0.327 1.00 84.88 91 LEU A N 1
ATOM 725 C CA . LEU A 1 91 ? -1.165 -9.192 0.300 1.00 84.88 91 LEU A CA 1
ATOM 726 C C . LEU A 1 91 ? -0.464 -8.169 1.194 1.00 84.88 91 LEU A C 1
ATOM 728 O O . LEU A 1 91 ? -1.028 -7.121 1.514 1.00 84.88 91 LEU A O 1
ATOM 732 N N . TYR A 1 92 ? 0.779 -8.433 1.566 1.00 83.81 92 TYR A N 1
ATOM 733 C CA . TYR A 1 92 ? 1.484 -7.717 2.613 1.00 83.81 92 TYR A CA 1
ATOM 734 C C . TYR A 1 92 ? 2.508 -6.731 2.048 1.00 83.81 92 TYR A C 1
ATOM 736 O O . TYR A 1 92 ? 2.539 -6.413 0.856 1.00 83.81 92 TYR A O 1
ATOM 744 N N . ALA A 1 93 ? 3.297 -6.187 2.965 1.00 80.19 93 ALA A N 1
ATOM 745 C CA . ALA A 1 93 ? 4.561 -5.537 2.693 1.00 80.19 93 ALA A CA 1
ATOM 746 C C . ALA A 1 93 ? 5.361 -6.254 1.601 1.00 80.19 93 ALA A C 1
ATOM 748 O O . ALA A 1 93 ? 5.553 -7.463 1.683 1.00 80.19 93 ALA A O 1
ATOM 749 N N . VAL A 1 94 ? 5.853 -5.502 0.622 1.00 85.06 94 VAL A N 1
ATOM 750 C CA . VAL A 1 94 ? 6.858 -6.003 -0.323 1.00 85.06 94 VAL A CA 1
ATOM 751 C C . VAL A 1 94 ? 8.229 -5.647 0.244 1.00 85.06 94 VAL A C 1
ATOM 753 O O . VAL A 1 94 ? 8.437 -4.502 0.663 1.00 85.06 94 VAL A O 1
ATOM 756 N N . GLU A 1 95 ? 9.150 -6.607 0.274 1.00 84.56 95 GLU A N 1
ATOM 757 C CA . GLU A 1 95 ? 10.502 -6.373 0.787 1.00 84.56 95 GLU A CA 1
ATOM 758 C C . GLU A 1 95 ? 11.330 -5.492 -0.161 1.00 84.56 95 GLU A C 1
ATOM 760 O O . GLU A 1 95 ? 11.052 -5.370 -1.354 1.00 84.56 95 GLU A O 1
ATOM 765 N N . ALA A 1 96 ? 12.397 -4.873 0.354 1.00 79.06 96 ALA A N 1
ATOM 766 C CA . ALA A 1 96 ? 13.239 -3.967 -0.433 1.00 79.06 96 ALA A CA 1
ATOM 767 C C . ALA A 1 96 ? 13.854 -4.630 -1.684 1.00 79.06 96 ALA A C 1
ATOM 769 O O . ALA A 1 96 ? 14.033 -3.972 -2.711 1.00 79.06 96 ALA A O 1
ATOM 770 N N . THR A 1 97 ? 14.164 -5.925 -1.608 1.00 84.69 97 THR A N 1
ATOM 771 C CA . THR A 1 97 ? 14.679 -6.740 -2.719 1.00 84.69 97 THR A CA 1
ATOM 772 C C . THR A 1 97 ? 13.648 -6.900 -3.835 1.00 84.69 97 THR A C 1
ATOM 774 O O . THR A 1 97 ? 13.980 -6.713 -5.004 1.00 84.69 97 THR A O 1
ATOM 777 N N . GLU A 1 98 ? 12.392 -7.164 -3.486 1.00 87.38 98 GLU A N 1
ATOM 778 C CA . GLU A 1 98 ? 11.273 -7.296 -4.423 1.00 87.38 98 GLU A CA 1
ATOM 779 C C . GLU A 1 98 ? 10.869 -5.942 -5.032 1.00 87.38 98 GLU A C 1
ATOM 781 O O . GLU A 1 98 ? 10.570 -5.854 -6.223 1.00 87.38 98 GLU A O 1
ATOM 786 N N . LEU A 1 99 ? 10.951 -4.842 -4.267 1.00 85.38 99 LEU A N 1
ATOM 787 C CA . LEU A 1 99 ? 10.693 -3.486 -4.781 1.00 85.38 99 LEU A CA 1
ATOM 788 C C . LEU A 1 99 ? 11.612 -3.117 -5.959 1.00 85.38 99 LEU A C 1
ATOM 790 O O . LEU A 1 99 ? 11.205 -2.364 -6.846 1.00 85.38 99 LEU A O 1
ATOM 794 N N . LYS A 1 100 ? 12.828 -3.676 -6.010 1.00 86.06 100 LYS A N 1
ATOM 795 C CA . LYS A 1 100 ? 13.722 -3.540 -7.168 1.00 86.06 100 LYS A CA 1
ATOM 796 C C . LYS A 1 100 ? 13.154 -4.182 -8.421 1.00 86.06 100 LYS A C 1
ATOM 798 O O . LYS A 1 100 ? 13.220 -3.573 -9.487 1.00 86.06 100 LYS A O 1
ATOM 803 N N . GLU A 1 101 ? 12.588 -5.374 -8.298 1.00 86.62 101 GLU A N 1
ATOM 804 C CA . GLU A 1 101 ? 11.943 -6.061 -9.416 1.00 86.62 101 GLU A CA 1
ATOM 805 C C . GLU A 1 101 ? 10.766 -5.232 -9.945 1.00 86.62 101 GLU A C 1
ATOM 807 O O . GLU A 1 101 ? 10.639 -5.051 -11.156 1.00 86.62 101 GLU A O 1
ATOM 812 N N . VAL A 1 102 ? 9.968 -4.627 -9.055 1.00 87.81 102 VAL A N 1
ATOM 813 C CA . VAL A 1 102 ? 8.848 -3.756 -9.453 1.00 87.81 102 VAL A CA 1
ATOM 814 C C . VAL A 1 102 ? 9.319 -2.570 -10.295 1.00 87.81 102 VAL A C 1
ATOM 816 O O . VAL A 1 102 ? 8.728 -2.282 -11.336 1.00 87.81 102 VAL A O 1
ATOM 819 N N . VAL A 1 103 ? 10.386 -1.887 -9.869 1.00 86.94 103 VAL A N 1
ATOM 820 C CA . VAL A 1 103 ? 10.929 -0.724 -10.591 1.00 86.94 103 VAL A CA 1
ATOM 821 C C . VAL A 1 103 ? 11.486 -1.122 -11.962 1.00 86.94 103 VAL A C 1
ATOM 823 O O . VAL A 1 103 ? 11.294 -0.391 -12.932 1.00 86.94 103 VAL A O 1
ATOM 826 N N . LEU A 1 104 ? 12.144 -2.280 -12.063 1.00 82.75 104 LEU A N 1
ATOM 827 C CA . LEU A 1 104 ? 12.811 -2.726 -13.292 1.00 82.75 104 LEU A CA 1
ATOM 828 C C . LEU A 1 104 ? 11.871 -3.346 -14.333 1.00 82.75 104 LEU A C 1
ATOM 830 O O . LEU A 1 104 ? 12.173 -3.317 -15.521 1.00 82.75 104 LEU A O 1
ATOM 834 N N . THR A 1 105 ? 10.737 -3.904 -13.911 1.00 80.62 105 THR A N 1
ATOM 835 C CA . THR A 1 105 ? 9.818 -4.645 -14.796 1.00 80.62 105 THR A CA 1
ATOM 836 C C . THR A 1 105 ? 8.686 -3.794 -15.373 1.00 80.62 105 THR A C 1
ATOM 838 O O . THR A 1 105 ? 7.771 -4.343 -15.995 1.00 80.62 105 THR A O 1
ATOM 841 N N . MET A 1 106 ? 8.718 -2.466 -15.179 1.00 70.00 106 MET A N 1
ATOM 842 C CA . MET A 1 106 ? 7.685 -1.544 -15.666 1.00 70.00 106 MET A CA 1
ATOM 843 C C . MET A 1 106 ? 7.373 -1.774 -17.151 1.00 70.00 106 MET A C 1
ATOM 845 O O . MET A 1 106 ? 8.165 -1.420 -18.019 1.00 70.00 106 MET A O 1
ATOM 849 N N . GLY A 1 107 ? 6.192 -2.333 -17.440 1.00 60.97 107 GLY A N 1
ATOM 850 C CA . GLY A 1 107 ? 5.704 -2.536 -18.809 1.00 60.97 107 GLY A CA 1
ATOM 851 C C . GLY A 1 107 ? 5.270 -3.956 -19.180 1.00 60.97 107 GLY A C 1
ATOM 852 O O . GLY A 1 107 ? 4.567 -4.090 -20.174 1.00 60.97 107 GLY A O 1
ATOM 853 N N . ASN A 1 108 ? 5.599 -4.986 -18.389 1.00 65.19 108 ASN A N 1
ATOM 854 C CA . ASN A 1 108 ? 5.321 -6.386 -18.768 1.00 65.19 108 ASN A CA 1
ATOM 855 C C . ASN A 1 108 ? 4.398 -7.160 -17.811 1.00 65.19 108 ASN A C 1
ATOM 857 O O . ASN A 1 108 ? 4.218 -8.366 -17.972 1.00 65.19 108 ASN A O 1
ATOM 861 N N . LEU A 1 109 ? 3.789 -6.498 -16.825 1.00 74.62 109 LEU A N 1
ATOM 862 C CA . LEU A 1 109 ? 2.916 -7.164 -15.858 1.00 74.62 109 LEU A CA 1
ATOM 863 C C . LEU A 1 109 ? 1.446 -6.976 -16.233 1.00 74.62 109 LEU A C 1
ATOM 865 O O . LEU A 1 109 ? 0.964 -5.856 -16.393 1.00 74.62 109 LEU A O 1
ATOM 869 N N . ARG A 1 110 ? 0.726 -8.093 -16.353 1.00 74.81 110 ARG A N 1
ATOM 870 C CA . ARG A 1 110 ? -0.737 -8.108 -16.441 1.00 74.81 110 ARG A CA 1
ATOM 871 C C . ARG A 1 110 ? -1.315 -8.337 -15.056 1.00 74.81 110 ARG A C 1
ATOM 873 O O . ARG A 1 110 ? -0.813 -9.170 -14.306 1.00 74.81 110 ARG A O 1
ATOM 880 N N . TYR A 1 111 ? -2.373 -7.606 -14.743 1.00 78.56 111 TYR A N 1
ATOM 881 C CA . TYR A 1 111 ? -3.102 -7.770 -13.497 1.00 78.56 111 TYR A CA 1
ATOM 882 C C . TYR A 1 111 ? -3.747 -9.159 -13.410 1.00 78.56 111 TYR A C 1
ATOM 884 O O . TYR A 1 111 ? -4.449 -9.555 -14.341 1.00 78.56 111 TYR A O 1
ATOM 892 N N . ALA A 1 112 ? -3.545 -9.865 -12.298 1.00 75.38 112 ALA A N 1
ATOM 893 C CA . ALA A 1 112 ? -4.232 -11.117 -11.998 1.00 75.38 112 ALA A CA 1
ATOM 894 C C . ALA A 1 112 ? -5.313 -10.860 -10.926 1.00 75.38 112 ALA A C 1
ATOM 896 O O . ALA A 1 112 ? -4.984 -10.408 -9.830 1.00 75.38 112 ALA A O 1
ATOM 897 N N . PRO A 1 113 ? -6.611 -11.071 -11.205 1.00 72.00 113 PRO A N 1
ATOM 898 C CA . PRO A 1 113 ? -7.625 -10.996 -10.155 1.00 72.00 113 PRO A CA 1
ATOM 899 C C . PRO A 1 113 ? -7.441 -12.138 -9.141 1.00 72.00 113 PRO A C 1
ATOM 901 O O . PRO A 1 113 ? -6.795 -13.140 -9.441 1.00 72.00 113 PRO A O 1
ATOM 904 N N . THR A 1 114 ? -8.011 -11.995 -7.944 1.00 70.75 114 THR A N 1
ATOM 905 C CA . THR A 1 114 ? -8.155 -13.120 -7.003 1.00 70.75 114 THR A CA 1
ATOM 906 C C . THR A 1 114 ? -9.149 -14.158 -7.541 1.00 70.75 114 THR A C 1
ATOM 908 O O . THR A 1 114 ? -9.912 -13.865 -8.463 1.00 70.75 114 THR A O 1
ATOM 911 N N . ASP A 1 115 ? -9.183 -15.354 -6.941 1.00 72.44 115 ASP A N 1
ATOM 912 C CA . ASP A 1 115 ? -10.064 -16.464 -7.358 1.00 72.44 115 ASP A CA 1
ATOM 913 C C . ASP A 1 115 ? -11.559 -16.091 -7.380 1.00 72.44 115 ASP A C 1
ATOM 915 O O . ASP A 1 115 ? -12.333 -16.628 -8.168 1.00 72.44 115 ASP A O 1
ATOM 919 N N . ASP A 1 116 ? -11.970 -15.136 -6.542 1.00 70.62 116 ASP A N 1
ATOM 920 C CA . ASP A 1 116 ? -13.334 -14.598 -6.461 1.00 70.62 116 ASP A CA 1
ATOM 921 C C . ASP A 1 116 ? -13.574 -13.369 -7.368 1.00 70.62 116 ASP A C 1
ATOM 923 O O . ASP A 1 116 ? -14.614 -12.715 -7.273 1.00 70.62 116 ASP A O 1
ATOM 927 N N . GLY A 1 117 ? -12.615 -13.017 -8.231 1.00 67.69 117 GLY A N 1
ATOM 928 C CA . GLY A 1 117 ? -12.686 -11.865 -9.136 1.00 67.69 117 GLY A CA 1
ATOM 929 C C . GLY A 1 117 ? -12.439 -10.509 -8.464 1.00 67.69 117 GLY A C 1
ATOM 930 O O . GLY A 1 117 ? -12.574 -9.463 -9.108 1.00 67.69 117 GLY A O 1
ATOM 931 N N . THR A 1 118 ? -12.078 -10.486 -7.179 1.00 73.44 118 THR A N 1
ATOM 932 C CA . THR A 1 118 ? -11.781 -9.249 -6.454 1.00 73.44 118 THR A CA 1
ATOM 933 C C . THR A 1 118 ? -10.439 -8.648 -6.901 1.00 73.44 118 THR A C 1
ATOM 935 O O . THR A 1 118 ? -9.461 -9.324 -7.221 1.00 73.44 118 THR A O 1
ATOM 938 N N . ARG A 1 119 ? -10.362 -7.311 -6.921 1.00 81.25 119 ARG A N 1
ATOM 939 C CA . ARG A 1 119 ? -9.088 -6.618 -7.130 1.00 81.25 119 ARG A CA 1
ATOM 940 C C . ARG A 1 119 ? -8.144 -6.888 -5.945 1.00 81.25 119 ARG A C 1
ATOM 942 O O . ARG A 1 119 ? -8.493 -6.619 -4.802 1.00 81.25 119 ARG A O 1
ATOM 949 N N . TYR A 1 120 ? -6.931 -7.357 -6.209 1.00 84.81 120 TYR A N 1
ATOM 950 C CA . TYR A 1 120 ? -5.875 -7.645 -5.237 1.00 84.81 120 TYR A CA 1
ATOM 951 C C . TYR A 1 120 ? -5.615 -6.518 -4.224 1.00 84.81 120 TYR A C 1
ATOM 953 O O . TYR A 1 120 ? -5.461 -6.777 -3.035 1.00 84.81 120 TYR A O 1
ATOM 961 N N . GLU A 1 121 ? -5.638 -5.255 -4.663 1.00 86.06 121 GLU A N 1
ATOM 962 C CA . GLU A 1 121 ? -5.504 -4.089 -3.774 1.00 86.06 121 GLU A CA 1
ATOM 963 C C . GLU A 1 121 ? -6.607 -4.034 -2.714 1.00 86.06 121 GLU A C 1
ATOM 965 O O . GLU A 1 121 ? -6.354 -3.754 -1.543 1.00 86.06 121 GLU A O 1
ATOM 970 N N . LYS A 1 122 ? -7.833 -4.388 -3.111 1.00 83.38 122 LYS A N 1
ATOM 971 C CA . LYS A 1 122 ? -8.976 -4.461 -2.215 1.00 83.38 122 LYS A CA 1
ATOM 972 C C . LYS A 1 122 ? -8.808 -5.576 -1.215 1.00 83.38 122 LYS A C 1
ATOM 974 O O . LYS A 1 122 ? -8.976 -5.355 -0.018 1.00 83.38 122 LYS A O 1
ATOM 979 N N . HIS A 1 123 ? -8.455 -6.751 -1.715 1.00 84.25 123 HIS A N 1
ATOM 980 C CA . HIS A 1 123 ? -8.262 -7.917 -0.877 1.00 84.25 123 HIS A CA 1
ATOM 981 C C . HIS A 1 123 ? -7.159 -7.681 0.169 1.00 84.25 123 HIS A C 1
ATOM 983 O O . HIS A 1 123 ? -7.365 -7.945 1.352 1.00 84.25 123 HIS A O 1
ATOM 989 N N . ALA A 1 124 ? -6.038 -7.073 -0.231 1.00 87.31 124 ALA A N 1
ATOM 990 C CA . ALA A 1 124 ? -4.932 -6.729 0.658 1.00 87.31 124 ALA A CA 1
ATOM 991 C C . ALA A 1 124 ? -5.337 -5.740 1.765 1.00 87.31 124 ALA A C 1
ATOM 993 O O . ALA A 1 124 ? -5.022 -5.953 2.936 1.00 87.31 124 ALA A O 1
ATOM 994 N N . LEU A 1 125 ? -6.061 -4.669 1.423 1.00 86.56 125 LEU A N 1
ATOM 995 C CA . LEU A 1 125 ? -6.513 -3.688 2.413 1.00 86.56 125 LEU A CA 1
ATOM 996 C C . LEU A 1 125 ? -7.568 -4.276 3.359 1.00 86.56 125 LEU A C 1
ATOM 998 O O . LEU A 1 125 ? -7.494 -4.046 4.565 1.00 86.56 125 LEU A O 1
ATOM 1002 N N . GLU A 1 126 ? -8.510 -5.078 2.851 1.00 84.00 126 GLU A N 1
ATOM 1003 C CA . GLU A 1 126 ? -9.470 -5.801 3.696 1.00 84.00 126 GLU A CA 1
ATOM 1004 C C . GLU A 1 126 ? -8.763 -6.767 4.653 1.00 84.00 126 GLU A C 1
ATOM 1006 O O . GLU A 1 126 ? -9.116 -6.817 5.832 1.00 84.00 126 GLU A O 1
ATOM 1011 N N . ALA A 1 127 ? -7.744 -7.491 4.183 1.00 85.50 127 ALA A N 1
ATOM 1012 C CA . ALA A 1 127 ? -6.957 -8.398 5.013 1.00 85.50 127 ALA A CA 1
ATOM 1013 C C . ALA A 1 127 ? -6.238 -7.653 6.149 1.00 85.50 127 ALA A C 1
ATOM 1015 O O . ALA A 1 127 ? -6.264 -8.110 7.291 1.00 85.50 127 ALA A O 1
ATOM 1016 N N . GLN A 1 128 ? -5.657 -6.480 5.873 1.00 87.25 128 GLN A N 1
ATOM 1017 C CA . GLN A 1 128 ? -5.020 -5.656 6.906 1.00 87.25 128 GLN A CA 1
ATOM 1018 C C . GLN A 1 128 ? -6.018 -5.152 7.943 1.00 87.25 128 GLN A C 1
ATOM 1020 O O . GLN A 1 128 ? -5.759 -5.234 9.140 1.00 87.25 128 GLN A O 1
ATOM 1025 N N . VAL A 1 129 ? -7.176 -4.668 7.500 1.00 84.94 129 VAL A N 1
ATOM 1026 C CA . VAL A 1 129 ? -8.211 -4.185 8.417 1.00 84.94 129 VAL A CA 1
ATOM 1027 C C . VAL A 1 129 ? -8.753 -5.320 9.287 1.00 84.94 129 VAL A C 1
ATOM 1029 O O . VAL A 1 129 ? -8.903 -5.131 10.490 1.00 84.94 129 VAL A O 1
ATOM 1032 N N . ARG A 1 130 ? -8.991 -6.510 8.717 1.00 84.75 130 ARG A N 1
ATOM 1033 C CA . ARG A 1 130 ? -9.390 -7.695 9.495 1.00 84.75 130 ARG A CA 1
ATOM 1034 C C . ARG A 1 130 ? -8.322 -8.096 10.505 1.00 84.75 130 ARG A C 1
ATOM 1036 O O . ARG A 1 130 ? -8.667 -8.416 11.628 1.00 84.75 130 ARG A O 1
ATOM 1043 N N . ARG A 1 131 ? -7.041 -8.044 10.128 1.00 85.75 131 ARG A N 1
ATOM 1044 C CA . ARG A 1 131 ? -5.918 -8.364 11.023 1.00 85.75 131 ARG A CA 1
ATOM 1045 C C . ARG A 1 131 ? -5.836 -7.427 12.232 1.00 85.75 131 ARG A C 1
ATOM 1047 O O . ARG A 1 131 ? -5.398 -7.858 13.289 1.00 85.75 131 ARG A O 1
ATOM 1054 N N . LEU A 1 132 ? -6.196 -6.156 12.058 1.00 84.56 132 LEU A N 1
ATOM 1055 C CA . LEU A 1 132 ? -6.101 -5.135 13.107 1.00 84.56 132 LEU A CA 1
ATOM 1056 C C . LEU A 1 132 ? -7.349 -5.040 13.991 1.00 84.56 132 LEU A C 1
ATOM 1058 O O . LEU A 1 132 ? -7.270 -4.423 15.046 1.00 84.56 132 LEU A O 1
ATOM 1062 N N . GLU A 1 133 ? -8.483 -5.592 13.546 1.00 85.38 133 GLU A N 1
ATOM 1063 C CA . GLU A 1 133 ? -9.779 -5.551 14.242 1.00 85.38 133 GLU A CA 1
ATOM 1064 C C . GLU A 1 133 ? -10.111 -4.175 14.868 1.00 85.38 133 GLU A C 1
ATOM 1066 O O . GLU A 1 133 ? -10.424 -4.089 16.058 1.00 85.38 133 GLU A O 1
ATOM 1071 N N . PRO A 1 134 ? -10.037 -3.065 14.106 1.00 85.06 134 PRO A N 1
ATOM 1072 C CA . PRO A 1 134 ? -10.148 -1.736 14.690 1.00 85.06 134 PRO A CA 1
ATOM 1073 C C . PRO A 1 134 ? -11.553 -1.465 15.227 1.00 85.06 134 PRO A C 1
ATOM 1075 O O . PRO A 1 134 ? -12.542 -1.750 14.554 1.00 85.06 134 PRO A O 1
ATOM 1078 N N . ASP A 1 135 ? -11.658 -0.796 16.377 1.00 85.69 135 ASP A N 1
ATOM 1079 C CA . ASP A 1 135 ? -12.929 -0.242 16.860 1.00 85.69 135 ASP A CA 1
ATOM 1080 C C . ASP A 1 135 ? -13.491 0.781 15.862 1.00 85.69 135 ASP A C 1
ATOM 1082 O O . ASP A 1 135 ? -14.706 0.865 15.647 1.00 85.69 135 ASP A O 1
ATOM 1086 N N . PHE A 1 136 ? -12.593 1.554 15.235 1.00 83.25 136 PHE A N 1
ATOM 1087 C CA . PHE A 1 136 ? -12.944 2.579 14.261 1.00 83.25 136 PHE A CA 1
ATOM 1088 C C . PHE A 1 136 ? -11.983 2.633 13.071 1.00 83.25 136 PHE A C 1
ATOM 1090 O O . PHE A 1 136 ? -10.762 2.624 13.231 1.00 83.25 136 PHE A O 1
ATOM 1097 N N . LEU A 1 137 ? -12.552 2.826 11.885 1.00 82.69 137 LEU A N 1
ATOM 1098 C CA . LEU A 1 137 ? -11.856 3.314 10.703 1.00 82.69 137 LEU A CA 1
ATOM 1099 C C . LEU A 1 137 ? -12.003 4.829 10.590 1.00 82.69 137 LEU A C 1
ATOM 1101 O O . LEU A 1 137 ? -13.107 5.367 10.694 1.00 82.69 137 LEU A O 1
ATOM 1105 N N . GLN A 1 138 ? -10.895 5.511 10.333 1.00 85.88 138 GLN A N 1
ATOM 1106 C CA . GLN A 1 138 ? -10.854 6.930 10.012 1.00 85.88 138 GLN A CA 1
ATOM 1107 C C . GLN A 1 138 ? -10.332 7.114 8.593 1.00 85.88 138 GLN A C 1
ATOM 1109 O O . GLN A 1 138 ? -9.303 6.564 8.217 1.00 85.88 138 GLN A O 1
ATOM 1114 N N . LEU A 1 139 ? -11.050 7.901 7.806 1.00 77.81 139 LEU A N 1
ATOM 1115 C CA . LEU A 1 139 ? -10.648 8.306 6.471 1.00 77.81 139 LEU A CA 1
ATOM 1116 C C . LEU A 1 139 ? -10.580 9.823 6.428 1.00 77.81 139 LEU A C 1
ATOM 1118 O O . LEU A 1 139 ? -11.565 10.494 6.732 1.00 77.81 139 LEU A O 1
ATOM 1122 N N . PHE A 1 140 ? -9.453 10.353 5.977 1.00 73.75 140 PHE A N 1
ATOM 1123 C CA . PHE A 1 140 ? -9.324 11.771 5.684 1.00 73.75 140 PHE A CA 1
ATOM 1124 C C . PHE A 1 140 ? -9.623 12.006 4.207 1.00 73.75 140 PHE A C 1
ATOM 1126 O O . PHE A 1 140 ? -8.996 11.410 3.335 1.00 73.75 140 PHE A O 1
ATOM 1133 N N . THR A 1 141 ? -10.616 12.849 3.940 1.00 68.88 141 THR A N 1
ATOM 1134 C CA . THR A 1 141 ? -10.979 13.302 2.592 1.00 68.88 141 THR A 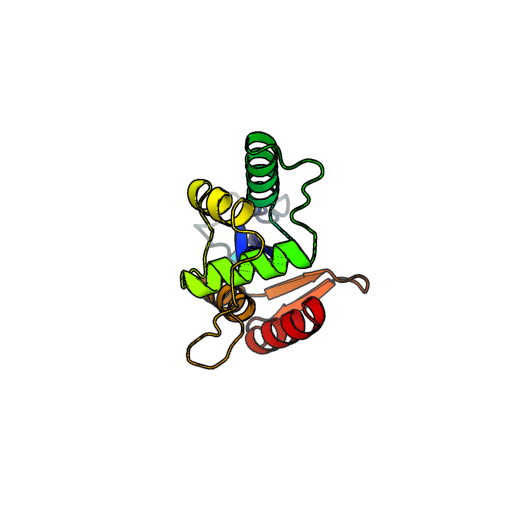CA 1
ATOM 1135 C C . THR A 1 141 ? -10.860 14.814 2.519 1.00 68.88 141 THR A C 1
ATOM 1137 O O . THR A 1 141 ? -10.847 15.486 3.552 1.00 68.88 141 THR A O 1
ATOM 1140 N N . ASP A 1 142 ? -10.911 15.360 1.309 1.00 68.19 142 ASP A N 1
ATOM 1141 C CA . ASP A 1 142 ? -10.980 16.809 1.076 1.00 68.19 142 ASP A CA 1
ATOM 1142 C C . ASP A 1 142 ? -12.203 17.460 1.753 1.00 68.19 142 ASP A C 1
ATOM 1144 O O . ASP A 1 142 ? -12.214 18.656 2.026 1.00 68.19 142 ASP A O 1
ATOM 1148 N N . LYS A 1 143 ? -13.240 16.664 2.058 1.00 70.38 143 LYS A N 1
ATOM 1149 C CA . LYS A 1 143 ? -14.476 17.088 2.739 1.00 70.38 143 LYS A CA 1
ATOM 1150 C C . LYS A 1 143 ? -14.423 16.909 4.263 1.00 70.38 143 LYS A C 1
ATOM 1152 O O . LYS A 1 143 ? -15.432 17.112 4.934 1.00 70.38 143 LYS A O 1
ATOM 1157 N N . GLY A 1 144 ? -13.274 16.513 4.809 1.00 71.44 144 GLY A N 1
ATOM 1158 C CA . GLY A 1 144 ? -13.065 16.257 6.232 1.00 71.44 144 GLY A CA 1
ATOM 1159 C C . GLY A 1 144 ? -12.914 14.775 6.582 1.00 71.44 144 GLY A C 1
ATOM 1160 O O . GLY A 1 144 ? -12.793 13.903 5.715 1.00 71.44 144 GLY A O 1
ATOM 1161 N N . MET A 1 145 ? -12.883 14.497 7.887 1.00 79.00 145 MET A N 1
ATOM 1162 C CA . MET A 1 145 ? -12.682 13.155 8.434 1.00 79.00 145 MET A CA 1
ATOM 1163 C C . MET A 1 145 ? -14.003 12.379 8.499 1.00 79.00 145 MET A C 1
ATOM 1165 O O . MET A 1 145 ? -14.950 12.797 9.164 1.00 79.00 145 MET A O 1
ATOM 1169 N N . ILE A 1 146 ? -14.030 11.199 7.885 1.00 79.06 146 ILE A N 1
ATOM 1170 C CA . ILE A 1 146 ? -15.118 10.228 8.004 1.00 79.06 146 ILE A CA 1
ATOM 1171 C C . ILE A 1 146 ? -14.697 9.164 9.017 1.00 79.06 146 ILE A C 1
ATOM 1173 O O . ILE A 1 146 ? -13.673 8.505 8.842 1.00 79.06 146 ILE A O 1
ATOM 1177 N N . LYS A 1 147 ? -15.492 8.989 10.077 1.00 77.31 147 LYS A N 1
ATOM 1178 C CA . LYS A 1 147 ? -15.287 7.968 11.111 1.00 77.31 147 LYS A CA 1
ATOM 1179 C C . LYS A 1 147 ? -16.340 6.873 10.978 1.00 77.31 147 LYS A C 1
ATOM 1181 O O . LYS A 1 147 ? -17.528 7.172 10.873 1.00 77.31 147 LYS A O 1
ATOM 1186 N N . VAL A 1 148 ? -15.910 5.616 11.003 1.00 74.56 148 VAL A N 1
ATOM 1187 C CA . VAL A 1 148 ? -16.781 4.450 10.810 1.00 74.56 148 VAL A CA 1
ATOM 1188 C C . VAL A 1 148 ? -16.482 3.397 11.857 1.00 74.56 148 VAL A C 1
ATOM 1190 O O . VAL A 1 148 ? -15.331 3.051 12.083 1.00 74.56 148 VAL A O 1
ATOM 1193 N N . GLU A 1 149 ? -17.526 2.905 12.508 1.00 76.12 149 GLU A N 1
ATOM 1194 C CA . GLU A 1 149 ? -17.437 1.861 13.529 1.00 76.12 149 GLU A CA 1
ATOM 1195 C C . GLU A 1 149 ? -17.210 0.476 12.923 1.00 76.12 149 GLU A C 1
ATOM 1197 O O . GLU A 1 149 ? -17.665 0.204 11.806 1.00 76.12 149 GLU A O 1
ATOM 1202 N N . ASN A 1 150 ? -16.568 -0.407 13.697 1.00 67.94 150 ASN A N 1
ATOM 1203 C CA . ASN A 1 150 ? -16.174 -1.749 13.260 1.00 67.94 150 ASN A CA 1
ATOM 1204 C C . ASN A 1 150 ? -17.314 -2.534 12.572 1.00 67.94 150 ASN A C 1
ATOM 1206 O O . ASN A 1 150 ? -17.136 -3.171 11.533 1.00 67.94 150 ASN A O 1
ATOM 1210 N N . SER A 1 151 ? -18.537 -2.398 13.095 1.00 58.53 151 SER A N 1
ATOM 1211 C CA . SER A 1 151 ? -19.748 -3.050 12.575 1.00 58.53 151 SER A CA 1
ATOM 1212 C C . SER A 1 151 ? -20.079 -2.719 11.108 1.00 58.53 151 SER A C 1
ATOM 1214 O O . SER A 1 151 ? -20.892 -3.411 10.495 1.00 58.53 151 SER A O 1
ATOM 1216 N N . LYS A 1 152 ? -19.457 -1.686 10.517 1.00 61.16 152 LYS A N 1
ATOM 1217 C CA . LYS A 1 152 ? -19.685 -1.221 9.133 1.00 61.16 152 LYS A CA 1
ATOM 1218 C C . LYS A 1 152 ? -18.415 -1.191 8.271 1.00 61.16 152 LYS A C 1
ATOM 1220 O O . LYS A 1 152 ? -18.452 -0.739 7.123 1.00 61.16 152 LYS A O 1
ATOM 1225 N N . THR A 1 153 ? -17.301 -1.699 8.787 1.00 58.06 153 THR A N 1
ATOM 1226 C CA . THR A 1 153 ? -15.960 -1.624 8.188 1.00 58.06 153 THR A CA 1
ATOM 1227 C C . THR A 1 153 ? -15.861 -2.271 6.803 1.00 58.06 153 THR A C 1
ATOM 1229 O O . THR A 1 153 ? -15.296 -1.679 5.881 1.00 58.06 153 THR A O 1
ATOM 1232 N N . SER A 1 154 ? -16.473 -3.444 6.605 1.00 57.50 154 SER A N 1
ATOM 1233 C CA . SER A 1 154 ? -16.457 -4.158 5.315 1.00 57.50 154 SER A CA 1
ATOM 1234 C C . SER A 1 154 ? -17.151 -3.380 4.188 1.00 57.50 154 SER A C 1
ATOM 1236 O O . SER A 1 154 ? -16.762 -3.473 3.024 1.00 57.50 154 SER A O 1
ATOM 1238 N N . LEU A 1 155 ? -18.157 -2.568 4.525 1.00 59.44 155 LEU A N 1
ATOM 1239 C CA . LEU A 1 155 ? -18.881 -1.724 3.577 1.00 59.44 155 LEU A CA 1
ATOM 1240 C C . LEU A 1 155 ? -18.069 -0.485 3.175 1.00 59.44 155 LEU A C 1
ATOM 1242 O O . LEU A 1 155 ? -18.194 -0.008 2.046 1.00 59.44 155 LEU A O 1
ATOM 1246 N N . LEU A 1 156 ? -17.236 0.037 4.081 1.00 60.09 156 LEU A N 1
ATOM 1247 C CA . LEU A 1 156 ? -16.437 1.230 3.823 1.00 60.09 156 LEU A CA 1
ATOM 1248 C C . LEU A 1 156 ? -15.203 0.925 2.982 1.00 60.09 156 LEU A C 1
ATOM 1250 O O . LEU A 1 156 ? -14.949 1.659 2.034 1.00 60.09 156 LEU A O 1
ATOM 1254 N N . VAL A 1 157 ? -14.486 -0.168 3.266 1.00 60.78 157 VAL A N 1
ATOM 1255 C CA . VAL A 1 157 ? -13.354 -0.596 2.425 1.00 60.78 157 VAL A CA 1
ATOM 1256 C C . VAL A 1 157 ? -13.834 -0.786 0.982 1.00 60.78 157 VAL A C 1
ATOM 1258 O O . VAL A 1 157 ? -13.244 -0.229 0.057 1.00 60.78 157 VAL A O 1
ATOM 1261 N N . LYS A 1 158 ? -15.002 -1.420 0.793 1.00 60.41 158 LYS A N 1
ATOM 1262 C CA . LYS A 1 158 ? -15.672 -1.518 -0.515 1.00 60.41 158 LYS A CA 1
ATOM 1263 C C . LYS A 1 158 ? -15.917 -0.156 -1.181 1.00 60.41 158 LYS A C 1
ATOM 1265 O O . LYS A 1 158 ? -15.641 -0.032 -2.370 1.00 60.41 158 LYS A O 1
ATOM 1270 N N . LYS A 1 159 ? -16.415 0.853 -0.453 1.00 59.81 159 LYS A N 1
ATOM 1271 C CA . LYS A 1 159 ? -16.690 2.200 -1.001 1.00 59.81 159 LYS A CA 1
ATOM 1272 C C . LYS A 1 159 ? -15.419 3.009 -1.287 1.00 59.81 159 LYS A C 1
ATOM 1274 O O . LYS A 1 159 ? -15.337 3.647 -2.329 1.00 59.81 159 LYS A O 1
ATOM 1279 N N . LEU A 1 160 ? -14.432 2.945 -0.398 1.00 59.72 160 LEU A N 1
ATOM 1280 C CA . LEU A 1 160 ? -13.144 3.640 -0.496 1.00 59.72 160 LEU A CA 1
ATOM 1281 C C . LEU A 1 160 ? -12.350 3.240 -1.727 1.00 59.72 160 LEU A C 1
ATOM 1283 O O . LEU A 1 160 ? -11.785 4.072 -2.432 1.00 59.72 160 LEU A O 1
ATOM 1287 N N . LEU A 1 161 ? -12.322 1.942 -1.993 1.00 53.88 161 LEU A N 1
ATOM 1288 C CA . LEU A 1 161 ? -11.606 1.395 -3.133 1.00 53.88 161 LEU A CA 1
ATOM 1289 C C . LEU A 1 161 ? -12.313 1.705 -4.447 1.00 53.88 161 LEU A C 1
ATOM 1291 O O . LEU A 1 161 ? -11.658 1.893 -5.463 1.00 53.88 161 LEU A O 1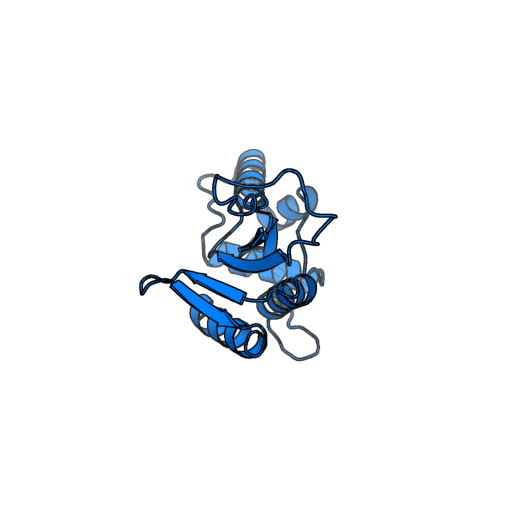
ATOM 1295 N N . HIS A 1 162 ? -13.639 1.837 -4.413 1.00 51.25 162 HIS A N 1
ATOM 1296 C CA . HIS A 1 162 ? -14.407 2.244 -5.581 1.00 51.25 162 HIS A CA 1
ATOM 1297 C C . HIS A 1 162 ? -14.181 3.718 -5.956 1.00 51.25 162 HIS A C 1
ATOM 1299 O O . HIS A 1 162 ? -14.279 4.044 -7.130 1.00 51.25 162 HIS A O 1
ATOM 1305 N N . SER A 1 163 ? -13.872 4.600 -4.995 1.00 48.06 163 SER A N 1
ATOM 1306 C CA . SER A 1 163 ? -13.619 6.030 -5.251 1.00 48.06 163 SER A CA 1
ATOM 1307 C C . SER A 1 163 ? -12.145 6.390 -5.451 1.00 48.06 163 SER A C 1
ATOM 1309 O O . SER A 1 163 ? -11.850 7.455 -5.972 1.00 48.06 163 SER A O 1
ATOM 1311 N N . THR A 1 164 ? -11.213 5.556 -4.979 1.00 46.50 164 THR A N 1
ATOM 1312 C CA . THR A 1 164 ? -9.764 5.830 -5.085 1.00 46.50 164 THR A CA 1
ATOM 1313 C C . THR A 1 164 ? -9.182 5.341 -6.416 1.00 46.50 164 THR A C 1
ATOM 1315 O O . THR A 1 164 ? -8.114 5.796 -6.820 1.00 46.50 164 THR A O 1
ATOM 1318 N N . PHE A 1 165 ? -9.867 4.410 -7.087 1.00 46.72 165 PHE A N 1
ATOM 1319 C CA . PHE A 1 165 ? -9.352 3.715 -8.269 1.00 46.72 165 PHE A CA 1
ATOM 1320 C C . PHE A 1 165 ? -10.285 3.738 -9.498 1.00 46.72 165 PHE A C 1
ATOM 1322 O O . PHE A 1 165 ? -9.948 3.106 -10.498 1.00 46.72 165 PHE A O 1
ATOM 1329 N N . ASN A 1 166 ? -11.407 4.469 -9.445 1.00 40.75 166 ASN A N 1
ATOM 1330 C CA . ASN A 1 166 ? -12.199 4.876 -10.618 1.00 40.75 166 ASN A CA 1
ATOM 1331 C C . ASN A 1 166 ? -12.030 6.378 -10.837 1.00 40.75 166 ASN A C 1
ATOM 1333 O O . ASN A 1 166 ? -11.916 6.781 -12.014 1.00 40.75 166 ASN A O 1
#

pLDDT: mean 76.31, std 15.66, range [38.62, 92.81]

Secondary structure (DSSP, 8-state):
-EEEEEEEETTT--EEEEEEE-----S---S--------EEEEEEEESS--HHHHHHHHHHHHHTT-TT--TTSHHHHHHHHHHHHHTT--S---HHHHHHHHHTTT-PPP---TTS--HHHHHHHHHHHHH--SEEEEEETTEEEEEEGGGHHHHHHHHHHHH--

Foldseek 3Di:
DKEKEWEQELLFRDIDTDDTDPPPPPPDDDPDDDDPPDPYAYEYEYDYDDDPVLQVLLVVLCVVVVNPPDGCRDPLLSVLSQLLCQVVVHLYGDDSVVSNVSSVVRPPGDRDAPPVRHRSSLVSNVVSCVVRLGQWYWYQDPVGIDIDGSVCVNVVSVVVCVVSND

Sequence (166 aa):
MCKQVHKLFSACAHVLDDKLDKCSEEKSLLKSFKKKTCKTTVVVEFVQGFCTQCRDTLKAVAEKQGVRGFSPSTRRFVEHYWAYKSQKSNLYAVEATELKEVVLTMGNLRYAPTDDGTRYEKHALEAQVRRLEPDFLQLFTDKGMIKVENSKTSLLVKKLLHSTFN

Radius of gyration: 18.91 Å; chains: 1; bounding box: 40×34×64 Å